Protein AF-A0A8T0EEG8-F1 (afdb_monomer_lite)

Radius of gyration: 21.19 Å; chains: 1; bounding box: 64×38×48 Å

Sequence (132 aa):
MNNLFVINEDYGPTFSGSQDSSYIDITVAGTDVLGDVSYWCLPEYESLSDHNAIEFEVTAIINSSIRLNNFLYFNVKKANWDRFDSFRKQPFVDLSNRIYSSADVDTLISVIENFQDVVLFLLLKPQCLLKR

Structure (mmCIF, N/CA/C/O backbone):
data_AF-A0A8T0EEG8-F1
#
_entry.id   AF-A0A8T0EEG8-F1
#
loop_
_atom_site.group_PDB
_atom_site.id
_atom_site.type_symbol
_atom_site.label_atom_id
_atom_site.label_alt_id
_atom_site.label_comp_id
_atom_site.label_asym_id
_atom_site.label_entity_id
_atom_site.label_seq_id
_atom_site.pdbx_PDB_ins_code
_atom_site.Cartn_x
_atom_site.Cartn_y
_atom_site.Cartn_z
_atom_site.occupancy
_atom_site.B_iso_or_equiv
_atom_site.auth_seq_id
_atom_site.auth_comp_id
_atom_site.auth_asym_id
_atom_site.auth_atom_id
_atom_site.pdbx_PDB_model_num
ATOM 1 N N . MET A 1 1 ? -6.624 -13.107 -18.528 1.00 46.41 1 MET A N 1
ATOM 2 C CA . MET A 1 1 ? -7.209 -13.226 -17.175 1.00 46.41 1 MET A CA 1
ATOM 3 C C . MET A 1 1 ? -6.291 -12.468 -16.242 1.00 46.41 1 MET A C 1
ATOM 5 O O . MET A 1 1 ? -5.090 -12.683 -16.327 1.00 46.41 1 MET A O 1
ATOM 9 N N . ASN A 1 2 ? -6.823 -11.544 -15.446 1.00 59.84 2 ASN A N 1
ATOM 10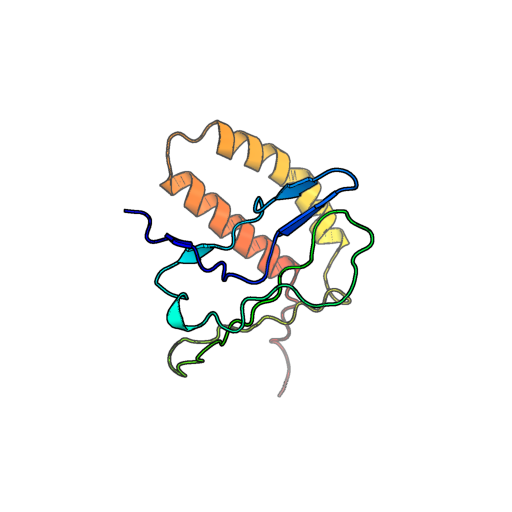 C CA . ASN A 1 2 ? -6.012 -10.796 -14.488 1.00 59.84 2 ASN A CA 1
ATOM 11 C C . ASN A 1 2 ? -5.942 -11.629 -13.207 1.00 59.84 2 ASN A C 1
ATOM 13 O O . ASN A 1 2 ? -6.962 -11.800 -12.543 1.00 59.84 2 ASN A O 1
ATOM 17 N N . ASN A 1 3 ? -4.774 -12.195 -12.899 1.00 87.50 3 ASN A N 1
ATOM 18 C CA . ASN A 1 3 ? -4.601 -13.079 -11.748 1.00 87.50 3 ASN A CA 1
ATOM 19 C C . ASN A 1 3 ? -4.295 -12.268 -10.477 1.00 87.50 3 ASN A C 1
ATOM 21 O O . ASN A 1 3 ? -3.162 -12.270 -9.988 1.00 87.50 3 ASN A O 1
ATOM 25 N N . LEU A 1 4 ? -5.303 -11.545 -9.989 1.00 92.88 4 LEU A N 1
ATOM 26 C CA . LEU A 1 4 ? -5.256 -10.802 -8.729 1.00 92.88 4 LEU A CA 1
ATOM 27 C C . LEU A 1 4 ? -6.036 -11.556 -7.649 1.00 92.88 4 LEU A C 1
ATOM 29 O O . LEU A 1 4 ? -7.142 -12.033 -7.900 1.00 92.88 4 LEU A O 1
ATOM 33 N N . PHE A 1 5 ? -5.468 -11.622 -6.451 1.00 94.12 5 PHE A N 1
ATOM 34 C CA . PHE A 1 5 ? -6.034 -12.284 -5.282 1.00 94.12 5 PHE A CA 1
ATOM 35 C C . PHE A 1 5 ? -6.199 -11.268 -4.157 1.00 94.12 5 PHE A C 1
ATOM 37 O O . PHE A 1 5 ? -5.282 -10.493 -3.895 1.00 94.12 5 PHE A O 1
ATOM 44 N N . VAL A 1 6 ? -7.360 -11.263 -3.504 1.00 95.44 6 VAL A N 1
ATOM 45 C CA . VAL A 1 6 ? -7.586 -10.472 -2.286 1.00 95.44 6 VAL A CA 1
ATOM 46 C C . VAL A 1 6 ? -6.883 -11.173 -1.132 1.00 95.44 6 VAL A C 1
ATOM 48 O O . VAL A 1 6 ? -7.081 -12.372 -0.946 1.00 95.44 6 VAL A O 1
ATOM 51 N N . ILE A 1 7 ? -6.068 -10.427 -0.389 1.00 95.69 7 ILE A N 1
ATOM 52 C CA . ILE A 1 7 ? -5.259 -10.956 0.719 1.00 95.69 7 ILE A CA 1
ATOM 53 C C . ILE A 1 7 ? -5.634 -10.365 2.081 1.00 95.69 7 ILE A C 1
ATOM 55 O O . ILE A 1 7 ? -4.936 -10.608 3.055 1.00 95.69 7 ILE A O 1
ATOM 59 N N . ASN A 1 8 ? -6.710 -9.576 2.155 1.00 95.94 8 ASN A N 1
ATOM 60 C CA . ASN A 1 8 ? -7.248 -9.127 3.434 1.00 95.94 8 ASN A CA 1
ATOM 61 C C . ASN A 1 8 ? -7.554 -10.332 4.335 1.00 95.94 8 ASN A C 1
ATOM 63 O O . ASN A 1 8 ? -8.193 -11.291 3.896 1.00 95.94 8 ASN A O 1
ATOM 67 N N . GLU A 1 9 ? -7.160 -10.235 5.600 1.00 93.25 9 GLU A N 1
ATOM 68 C CA . GLU A 1 9 ? -7.520 -11.188 6.647 1.00 93.25 9 GLU A CA 1
ATOM 69 C C . GLU A 1 9 ? -8.562 -10.572 7.597 1.00 93.25 9 GLU A C 1
ATOM 71 O O . GLU A 1 9 ? -8.857 -9.376 7.555 1.00 93.25 9 GLU A O 1
ATOM 76 N N . ASP A 1 10 ? -9.167 -11.396 8.447 1.00 91.50 10 ASP A N 1
ATOM 77 C CA . ASP A 1 10 ? -10.244 -10.972 9.346 1.00 91.50 10 ASP A CA 1
ATOM 78 C C . ASP A 1 10 ? -9.687 -10.346 10.639 1.00 91.50 10 ASP A C 1
ATOM 80 O O . ASP A 1 10 ? -9.715 -10.953 11.709 1.00 91.50 10 ASP A O 1
ATOM 84 N N . TYR A 1 11 ? -9.133 -9.133 10.523 1.00 92.62 11 TYR A N 1
ATOM 85 C CA . TYR A 1 11 ? -8.606 -8.343 11.653 1.00 92.62 11 TYR A CA 1
ATOM 86 C C . TYR A 1 11 ? -9.521 -7.186 12.083 1.00 92.62 11 TYR A C 1
ATOM 88 O O . TYR A 1 11 ? -9.158 -6.404 12.961 1.00 92.62 11 TYR A O 1
ATOM 96 N N . GLY A 1 12 ? -10.716 -7.079 11.499 1.00 93.31 12 GLY A N 1
ATOM 97 C CA . GLY A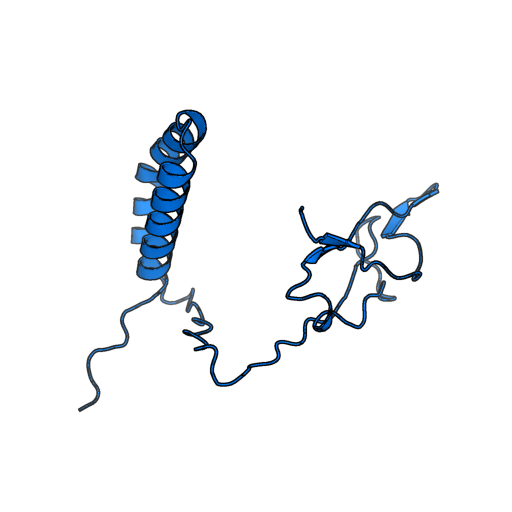 1 12 ? -11.677 -6.014 11.787 1.00 93.31 12 GLY A CA 1
ATOM 98 C C . GLY A 1 12 ? -11.802 -4.963 10.675 1.00 93.31 12 GLY A C 1
ATOM 99 O O . GLY A 1 12 ? -11.223 -5.112 9.596 1.00 93.31 12 GLY A O 1
ATOM 100 N N . PRO A 1 13 ? -12.621 -3.921 10.898 1.00 95.56 13 PRO A N 1
ATOM 101 C CA . PRO A 1 13 ? -12.949 -2.931 9.878 1.00 95.56 13 PRO A CA 1
ATOM 102 C C . PRO A 1 13 ? -11.731 -2.068 9.538 1.00 95.56 13 PRO A C 1
ATOM 104 O O . PRO A 1 13 ? -11.002 -1.643 10.426 1.00 95.56 13 PRO A O 1
ATOM 107 N N . THR A 1 14 ? -11.523 -1.752 8.262 1.00 96.25 14 THR A N 1
ATOM 108 C CA . THR A 1 14 ? -10.424 -0.867 7.825 1.00 96.25 14 THR A CA 1
ATOM 109 C C . THR A 1 14 ? -10.766 0.613 7.995 1.00 96.25 14 THR A C 1
ATOM 111 O O . THR A 1 14 ? -9.891 1.469 7.949 1.00 96.25 14 THR A O 1
ATOM 114 N N . PHE A 1 15 ? -12.039 0.916 8.236 1.00 95.31 15 PHE A N 1
ATOM 115 C CA . PHE A 1 15 ? -12.547 2.244 8.533 1.00 95.31 15 PHE A CA 1
ATOM 116 C C . PHE A 1 15 ? -13.427 2.196 9.782 1.00 95.31 15 PHE A C 1
ATOM 118 O O . PHE A 1 15 ? -14.370 1.403 9.844 1.00 95.31 15 PHE A O 1
ATOM 125 N N . SER A 1 16 ? -13.163 3.081 10.735 1.00 93.31 16 SER A N 1
ATOM 126 C CA . SER A 1 16 ? -13.894 3.244 11.988 1.00 93.31 16 SER A CA 1
ATOM 127 C C . SER A 1 16 ? -14.222 4.721 12.196 1.00 93.31 16 SER A C 1
ATOM 129 O O . SER A 1 16 ? -13.423 5.482 12.734 1.00 93.31 16 SER A O 1
ATOM 131 N N . GLY A 1 17 ? -15.418 5.128 11.775 1.00 90.88 17 GLY A N 1
ATOM 132 C CA . GLY A 1 17 ? -15.930 6.473 12.008 1.00 90.88 17 GLY A CA 1
ATOM 133 C C . GLY A 1 17 ? -16.724 6.582 13.312 1.00 90.88 17 GLY A C 1
ATOM 134 O O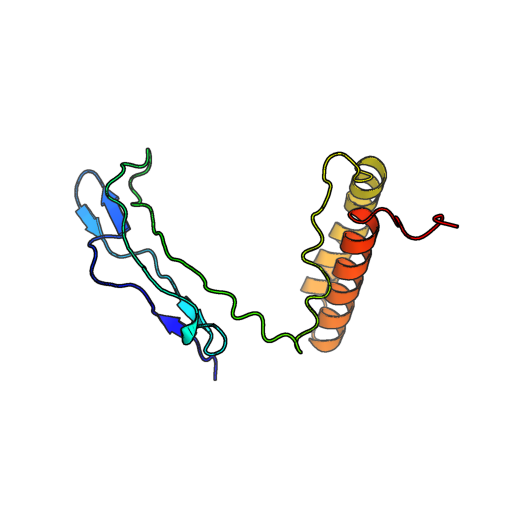 . GLY A 1 17 ? -17.023 5.601 13.988 1.00 90.88 17 GLY A O 1
ATOM 135 N N . SER A 1 18 ? -17.148 7.804 13.637 1.00 90.00 18 SER A N 1
ATOM 136 C CA . SER A 1 18 ? -1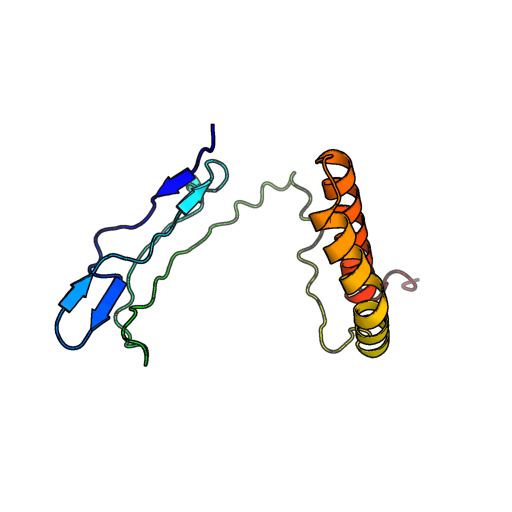7.935 8.092 14.852 1.00 90.00 18 SER A CA 1
ATOM 137 C C . SER A 1 18 ? -19.290 7.369 14.954 1.00 90.00 18 SER A C 1
ATOM 139 O O . SER A 1 18 ? -19.819 7.238 16.056 1.00 90.00 18 SER A O 1
ATOM 141 N N . GLN A 1 19 ? -19.872 6.944 13.829 1.00 91.06 19 GLN A N 1
ATOM 142 C CA . GLN A 1 19 ? -21.197 6.311 13.779 1.00 91.06 19 GLN A CA 1
ATOM 143 C C . GLN A 1 19 ? -21.161 4.854 13.323 1.00 91.06 19 GLN A C 1
ATOM 145 O O . GLN A 1 19 ? -22.019 4.086 13.742 1.00 91.06 19 GLN A O 1
ATOM 150 N N . ASP A 1 20 ? -20.195 4.482 12.483 1.00 94.25 20 ASP A N 1
ATOM 151 C CA . ASP A 1 20 ? -20.157 3.176 11.833 1.00 94.25 20 ASP A CA 1
ATOM 152 C C . ASP A 1 20 ? -18.727 2.743 11.520 1.00 94.25 20 ASP A C 1
ATOM 154 O O . ASP A 1 20 ? -17.806 3.559 11.421 1.00 94.25 20 ASP A O 1
ATOM 158 N N . SER A 1 21 ? -18.572 1.436 11.316 1.00 95.81 21 SER A N 1
ATOM 159 C CA . SER A 1 21 ? -17.322 0.815 10.887 1.00 95.81 21 SER A CA 1
ATOM 160 C C . SER A 1 21 ? -17.537 -0.020 9.624 1.00 95.81 21 SER A C 1
ATOM 162 O O . SER A 1 21 ? -18.615 -0.578 9.415 1.00 95.81 21 SER A O 1
ATOM 164 N N . SER A 1 22 ? -16.539 -0.067 8.740 1.00 96.50 22 SER A N 1
ATOM 165 C CA . SER A 1 22 ? -16.663 -0.734 7.440 1.00 96.50 22 SER A CA 1
ATOM 166 C C . SER A 1 22 ? -15.337 -1.294 6.914 1.00 96.50 22 SER A C 1
ATOM 168 O O . SER A 1 22 ? -14.257 -0.883 7.332 1.00 96.50 22 SER A O 1
ATOM 170 N N . TYR A 1 23 ? -15.438 -2.254 5.993 1.00 96.94 23 TYR A N 1
ATOM 171 C CA . TYR A 1 23 ? -14.319 -2.947 5.345 1.00 96.94 23 TYR A CA 1
ATOM 172 C C . TYR A 1 23 ? -14.207 -2.448 3.903 1.00 96.94 23 TYR A C 1
ATOM 174 O O . TYR A 1 23 ? -14.749 -3.063 2.982 1.00 96.94 23 TYR A O 1
ATOM 182 N N . ILE A 1 24 ? -13.599 -1.279 3.717 1.00 95.81 24 ILE A N 1
ATOM 183 C CA . ILE A 1 24 ? -13.588 -0.579 2.420 1.00 95.81 24 ILE A CA 1
ATOM 184 C C . ILE A 1 24 ? -12.211 -0.548 1.759 1.00 95.81 24 ILE A C 1
ATOM 186 O O . ILE A 1 24 ? -12.123 -0.303 0.556 1.00 95.81 24 ILE A O 1
ATOM 190 N N . ASP A 1 25 ? -11.154 -0.855 2.508 1.00 96.62 25 ASP A N 1
ATOM 191 C CA . ASP A 1 25 ? -9.789 -0.896 2.000 1.00 96.62 25 ASP A CA 1
ATOM 192 C C . ASP A 1 25 ? -9.403 -2.337 1.650 1.00 96.62 25 ASP A C 1
ATOM 194 O O . ASP A 1 25 ? -9.491 -3.257 2.466 1.00 96.62 25 ASP A O 1
ATOM 198 N N . ILE A 1 26 ? -8.980 -2.547 0.404 1.00 96.31 26 ILE A N 1
ATOM 199 C CA . ILE A 1 26 ? -8.675 -3.874 -0.139 1.00 96.31 26 ILE A CA 1
ATOM 200 C C . ILE A 1 26 ? -7.192 -3.942 -0.474 1.00 96.31 26 ILE A C 1
ATOM 202 O O . ILE A 1 26 ? -6.658 -3.083 -1.175 1.00 96.31 26 ILE A O 1
ATOM 206 N N . THR A 1 27 ? -6.539 -5.008 -0.026 1.00 95.81 27 THR A N 1
ATOM 207 C CA . THR A 1 27 ? -5.187 -5.367 -0.446 1.00 95.81 27 THR A CA 1
ATOM 208 C C . THR A 1 27 ? -5.266 -6.521 -1.438 1.00 95.81 27 THR A C 1
ATOM 210 O O . THR A 1 27 ? -5.861 -7.564 -1.159 1.00 95.81 27 THR A O 1
ATOM 213 N N . VAL A 1 28 ? -4.676 -6.327 -2.620 1.00 95.12 28 VAL A N 1
ATOM 214 C CA . VAL A 1 28 ? -4.637 -7.333 -3.688 1.00 95.12 28 VAL A CA 1
ATOM 215 C C . VAL A 1 28 ? -3.204 -7.661 -4.083 1.00 95.12 28 VAL A C 1
ATOM 217 O O . VAL A 1 28 ? -2.363 -6.771 -4.191 1.00 95.12 28 VAL A O 1
ATOM 220 N N . ALA A 1 29 ? -2.944 -8.937 -4.349 1.00 92.25 29 ALA A N 1
ATOM 221 C CA . ALA A 1 29 ? -1.652 -9.444 -4.786 1.00 92.25 29 ALA A CA 1
ATOM 222 C C . ALA A 1 29 ? -1.774 -10.175 -6.128 1.00 92.25 29 ALA A C 1
ATOM 224 O O . ALA A 1 29 ? -2.741 -10.895 -6.384 1.00 92.25 29 ALA A O 1
ATOM 225 N N . GLY A 1 30 ? -0.779 -9.991 -6.996 1.00 90.69 30 GLY A N 1
ATOM 226 C CA . GLY A 1 30 ? -0.627 -10.806 -8.199 1.00 90.69 30 GLY A CA 1
ATOM 227 C C . GLY A 1 30 ? -0.125 -12.209 -7.859 1.00 90.69 30 GLY A C 1
ATOM 228 O O . GLY A 1 30 ? 0.498 -12.410 -6.820 1.00 90.69 30 GLY A O 1
ATOM 229 N N . THR A 1 31 ? -0.345 -13.178 -8.752 1.00 89.38 31 THR A N 1
ATOM 230 C CA . THR A 1 31 ? 0.127 -14.571 -8.553 1.00 89.38 31 THR A CA 1
ATOM 231 C C . THR A 1 31 ? 1.618 -14.653 -8.245 1.00 89.38 31 THR A C 1
ATOM 233 O O . THR A 1 31 ? 2.017 -15.463 -7.416 1.00 89.38 31 THR A O 1
ATOM 236 N N . ASP A 1 32 ? 2.418 -13.794 -8.880 1.00 85.44 32 ASP A N 1
ATOM 237 C CA . ASP A 1 32 ? 3.879 -13.818 -8.783 1.00 85.44 32 ASP A CA 1
ATOM 238 C C . ASP A 1 32 ? 4.403 -13.458 -7.389 1.00 85.44 32 ASP A C 1
ATOM 240 O O . ASP A 1 32 ? 5.515 -13.840 -7.052 1.00 85.44 32 ASP A O 1
ATOM 244 N N . VAL A 1 33 ? 3.609 -12.738 -6.591 1.00 85.69 33 VAL A N 1
ATOM 245 C CA . VAL A 1 33 ? 3.988 -12.275 -5.244 1.00 85.69 33 VAL A CA 1
ATOM 246 C C . VAL A 1 33 ? 3.073 -12.829 -4.155 1.00 85.69 33 VAL A C 1
ATOM 248 O O . VAL A 1 33 ? 3.300 -12.577 -2.979 1.00 85.69 33 VAL A O 1
ATOM 251 N N . LEU A 1 34 ? 2.037 -13.595 -4.511 1.00 87.88 34 LEU A N 1
ATOM 252 C CA . LEU A 1 34 ? 1.042 -14.096 -3.558 1.00 87.88 34 LEU A CA 1
ATOM 253 C C . LEU A 1 34 ? 1.669 -14.957 -2.452 1.00 87.88 34 LEU A C 1
ATOM 255 O O . LEU A 1 34 ? 1.221 -14.905 -1.315 1.00 87.88 34 LEU A O 1
ATOM 259 N N . GLY A 1 35 ? 2.701 -15.737 -2.787 1.00 87.56 35 GLY A N 1
ATOM 260 C CA . GLY A 1 35 ? 3.438 -16.553 -1.817 1.00 87.56 35 GLY A CA 1
ATOM 261 C C . GLY A 1 35 ? 4.453 -15.775 -0.975 1.00 87.56 35 GLY A C 1
ATOM 262 O O . GLY A 1 35 ? 4.967 -16.324 -0.005 1.00 87.56 35 GLY A O 1
ATOM 263 N N . ASP A 1 36 ? 4.731 -14.525 -1.342 1.00 89.62 36 ASP A N 1
ATOM 264 C CA . ASP A 1 36 ? 5.725 -13.670 -0.694 1.00 89.62 36 ASP A CA 1
ATOM 265 C C . ASP A 1 36 ? 5.085 -12.662 0.270 1.00 89.62 36 ASP A C 1
ATOM 267 O O . ASP A 1 36 ? 5.797 -12.053 1.068 1.00 89.62 36 ASP A O 1
ATOM 271 N N . VAL A 1 37 ? 3.762 -12.464 0.203 1.00 91.69 37 VAL A N 1
ATOM 272 C CA . VAL A 1 37 ? 3.040 -11.583 1.126 1.00 91.69 37 VAL A CA 1
ATOM 273 C C . VAL A 1 37 ? 2.571 -12.364 2.349 1.00 91.69 37 VAL A C 1
ATOM 275 O O . VAL A 1 37 ? 1.935 -13.409 2.227 1.00 91.69 37 VAL A O 1
ATOM 278 N N . SER A 1 38 ? 2.864 -11.842 3.535 1.00 91.88 38 SER A N 1
ATOM 279 C CA . SER A 1 38 ? 2.521 -12.463 4.816 1.00 91.88 38 SER A CA 1
ATOM 280 C C . SER A 1 38 ? 2.186 -11.420 5.876 1.00 91.88 38 SER A C 1
ATOM 282 O O . SER A 1 38 ? 2.463 -10.237 5.695 1.00 91.88 38 SER A O 1
ATOM 284 N N . TYR A 1 39 ? 1.640 -11.871 7.008 1.00 94.00 39 TYR A N 1
ATOM 285 C CA . TYR A 1 39 ? 1.368 -11.031 8.179 1.00 94.00 39 TYR A CA 1
ATOM 286 C C . TYR A 1 39 ? 0.462 -9.833 7.874 1.00 94.00 39 TYR A C 1
ATOM 288 O O . TYR A 1 39 ? 0.713 -8.734 8.362 1.00 94.00 39 TYR A O 1
ATOM 296 N N . TRP A 1 40 ? -0.576 -10.034 7.054 1.00 96.50 40 TRP A N 1
ATOM 297 C CA . TRP A 1 40 ? -1.575 -8.993 6.842 1.00 96.50 40 TRP A CA 1
ATOM 298 C C . TRP A 1 40 ? -2.349 -8.767 8.143 1.00 96.50 40 TRP A C 1
ATOM 300 O O . TRP A 1 40 ? -2.905 -9.713 8.696 1.00 96.50 40 TRP A O 1
ATOM 310 N N . CYS A 1 41 ? -2.392 -7.536 8.646 1.00 96.38 41 CYS A N 1
ATOM 311 C CA . CYS A 1 41 ? -3.127 -7.206 9.862 1.00 96.38 41 CYS A CA 1
ATOM 312 C C . CYS A 1 41 ? -3.538 -5.730 9.929 1.00 96.38 41 CYS A C 1
ATOM 314 O O . CYS A 1 41 ? -3.067 -4.881 9.166 1.00 96.38 41 CYS A O 1
ATOM 316 N N . LEU A 1 42 ? -4.412 -5.435 10.895 1.00 95.31 42 LEU A N 1
ATOM 317 C CA . LEU A 1 42 ? -4.654 -4.081 11.383 1.00 95.31 42 LEU A CA 1
ATOM 318 C C . LEU A 1 42 ? -3.896 -3.922 12.709 1.00 95.31 42 LEU A C 1
ATOM 320 O O . LEU A 1 42 ? -4.237 -4.608 13.678 1.00 95.31 42 LEU A O 1
ATOM 324 N N . PRO A 1 43 ? -2.848 -3.088 12.775 1.00 92.56 43 PRO A N 1
ATOM 325 C CA . PRO A 1 43 ? -2.086 -2.906 13.997 1.00 92.56 43 PRO A CA 1
ATOM 326 C C . PRO A 1 43 ? -2.905 -2.128 15.038 1.00 92.56 43 PRO A C 1
ATOM 328 O O . PRO A 1 43 ? -3.763 -1.316 14.705 1.00 92.56 43 PRO A O 1
ATOM 331 N N . GLU A 1 44 ? -2.609 -2.346 16.321 1.00 88.19 44 GLU A N 1
ATOM 332 C CA . GLU A 1 44 ? -3.375 -1.767 17.440 1.00 88.19 44 GLU A CA 1
ATOM 333 C C . GLU A 1 44 ? -3.118 -0.268 17.678 1.00 88.19 44 GLU A C 1
ATOM 335 O O . GLU A 1 44 ? -3.732 0.330 18.562 1.00 88.19 44 GLU A O 1
ATOM 340 N N . TYR A 1 45 ? -2.193 0.357 16.943 1.00 88.50 45 TYR A N 1
ATOM 341 C CA . TYR A 1 45 ? -1.942 1.784 17.114 1.00 88.50 45 TYR A CA 1
ATOM 342 C C . TYR A 1 45 ? -2.998 2.620 16.396 1.00 88.50 45 TYR A C 1
ATOM 344 O O . TYR A 1 45 ? -3.412 2.334 15.274 1.00 88.50 45 TYR A O 1
ATOM 352 N N . GLU A 1 46 ? -3.386 3.717 17.034 1.00 81.62 46 GLU A N 1
ATOM 353 C CA . GLU A 1 46 ? -4.326 4.657 16.442 1.00 81.62 46 GLU A CA 1
ATOM 354 C C . GLU A 1 46 ? -3.630 5.537 15.402 1.00 81.62 46 GLU A C 1
ATOM 356 O O . GLU A 1 46 ? -2.546 6.090 15.624 1.00 81.62 46 GLU A O 1
ATOM 361 N N . SER A 1 47 ? -4.289 5.697 14.258 1.00 83.81 47 SER A N 1
ATOM 362 C CA . SER A 1 47 ? -3.977 6.755 13.308 1.00 83.81 47 SER A CA 1
ATOM 363 C C . SER A 1 47 ? -4.817 7.997 13.650 1.00 83.81 47 SER A C 1
ATOM 365 O O . SER A 1 47 ? -5.863 7.901 14.283 1.00 83.81 47 SER A O 1
ATOM 367 N N . LEU A 1 48 ? -4.389 9.192 13.228 1.00 88.56 48 LEU A N 1
ATOM 368 C CA . LEU A 1 48 ? -5.218 10.409 13.342 1.00 88.56 48 LEU A CA 1
ATOM 369 C C . LEU A 1 48 ? -6.331 10.471 12.270 1.00 88.56 48 LEU A C 1
ATOM 371 O O . LEU A 1 48 ? -6.925 11.529 12.059 1.00 88.56 48 LEU A O 1
ATOM 375 N N . SER A 1 49 ? -6.562 9.373 11.548 1.00 90.31 49 SER A N 1
ATOM 376 C CA . SER A 1 49 ? -7.582 9.207 10.517 1.00 90.31 49 SER A CA 1
ATOM 377 C C . SER A 1 49 ? -8.643 8.215 10.989 1.00 90.31 49 SER A C 1
ATOM 379 O O . SER A 1 49 ? -8.345 7.303 11.751 1.00 90.31 49 SER A O 1
ATOM 381 N N . ASP A 1 50 ? -9.858 8.341 10.457 1.00 94.00 50 ASP A N 1
ATOM 382 C CA . ASP A 1 50 ? -10.915 7.337 10.630 1.00 94.00 50 ASP A CA 1
ATOM 383 C C . ASP A 1 50 ? -10.574 6.001 9.929 1.00 94.00 50 ASP A C 1
ATOM 385 O O . ASP A 1 50 ? -11.257 5.002 10.133 1.00 94.00 50 ASP A O 1
ATOM 389 N N . HIS A 1 51 ? -9.529 5.956 9.091 1.00 94.81 51 HIS A N 1
ATOM 390 C CA . HIS A 1 51 ? -9.005 4.705 8.541 1.00 94.81 51 HIS A CA 1
ATOM 391 C C . HIS A 1 51 ? -7.982 4.066 9.487 1.00 94.81 51 HIS A C 1
ATOM 393 O O . HIS A 1 51 ? -7.022 4.708 9.932 1.00 94.81 51 HIS A O 1
ATOM 399 N N . ASN A 1 52 ? -8.162 2.769 9.730 1.00 94.12 52 ASN A N 1
ATOM 400 C CA . ASN A 1 52 ? -7.190 1.934 10.419 1.00 94.12 52 ASN A CA 1
ATOM 401 C C . ASN A 1 52 ? -6.027 1.631 9.471 1.00 94.12 52 ASN A C 1
ATOM 403 O O . ASN A 1 52 ? -6.215 1.420 8.270 1.00 94.12 52 ASN A O 1
ATOM 407 N N . ALA A 1 53 ? -4.809 1.630 10.009 1.00 95.12 53 ALA A N 1
ATOM 408 C CA . ALA A 1 53 ? -3.638 1.255 9.232 1.00 95.12 53 ALA A CA 1
ATOM 409 C C . ALA A 1 53 ? -3.742 -0.214 8.794 1.00 95.12 53 ALA A C 1
ATOM 411 O O . ALA A 1 53 ? -4.330 -1.035 9.489 1.00 95.12 53 ALA A O 1
ATOM 412 N N . ILE A 1 54 ? -3.158 -0.540 7.645 1.00 96.06 54 ILE A N 1
ATOM 413 C CA . ILE A 1 54 ? -2.987 -1.918 7.183 1.00 96.06 54 ILE A CA 1
ATOM 414 C C . ILE A 1 54 ? -1.490 -2.174 7.117 1.00 96.06 54 ILE A C 1
ATOM 416 O O . ILE A 1 54 ? -0.761 -1.416 6.471 1.00 96.06 54 ILE A O 1
ATOM 420 N N . GLU A 1 55 ? -1.045 -3.248 7.754 1.00 95.75 55 GLU A N 1
ATOM 421 C CA . GLU A 1 55 ? 0.338 -3.706 7.700 1.00 95.75 55 GLU A CA 1
ATOM 422 C C . GLU A 1 55 ? 0.404 -5.095 7.077 1.00 95.75 55 GLU A C 1
ATOM 424 O O . GLU A 1 55 ? -0.494 -5.913 7.246 1.00 95.75 55 GLU A O 1
ATOM 429 N N . PHE A 1 56 ? 1.454 -5.333 6.298 1.00 95.56 56 PHE A N 1
ATOM 430 C CA . PHE A 1 56 ? 1.806 -6.635 5.748 1.00 95.56 56 PHE A CA 1
ATOM 431 C C . PHE A 1 56 ? 3.298 -6.643 5.424 1.00 95.56 56 PHE A C 1
ATOM 433 O O . PHE A 1 56 ? 3.914 -5.600 5.181 1.00 95.56 56 PHE A O 1
ATOM 440 N N . GLU A 1 57 ? 3.880 -7.831 5.386 1.00 93.25 57 GLU A N 1
ATOM 441 C CA . GLU A 1 57 ? 5.270 -8.044 5.009 1.00 93.25 57 GLU A CA 1
ATOM 442 C C . GLU A 1 57 ? 5.357 -8.628 3.602 1.00 93.25 57 GLU A C 1
ATOM 444 O O . GLU A 1 57 ? 4.533 -9.448 3.202 1.00 93.25 57 GLU A O 1
ATOM 449 N N . VAL A 1 58 ? 6.383 -8.220 2.854 1.00 90.69 58 VAL A N 1
ATOM 450 C CA . VAL A 1 58 ? 6.708 -8.791 1.543 1.00 90.69 58 VAL A CA 1
ATOM 451 C C . VAL A 1 58 ? 8.108 -9.385 1.610 1.00 90.69 58 VAL A C 1
ATOM 453 O O . VAL A 1 58 ? 9.106 -8.662 1.685 1.00 90.69 58 VAL A O 1
ATOM 456 N N . THR A 1 59 ? 8.190 -10.710 1.576 1.00 85.50 59 THR A N 1
ATOM 457 C CA . THR A 1 59 ? 9.452 -11.447 1.606 1.00 85.50 59 THR A CA 1
ATOM 458 C C . THR A 1 59 ? 10.007 -11.578 0.195 1.00 85.50 59 THR A C 1
ATOM 460 O O . THR A 1 59 ? 9.563 -12.403 -0.590 1.00 85.50 59 THR A O 1
ATOM 463 N N . ALA A 1 60 ? 11.034 -10.802 -0.146 1.00 69.69 60 ALA A N 1
ATOM 464 C CA . ALA A 1 60 ? 11.733 -11.004 -1.410 1.00 69.69 60 ALA A CA 1
ATOM 465 C C . ALA A 1 60 ? 12.648 -12.239 -1.318 1.00 69.69 60 ALA A C 1
ATOM 467 O O . ALA A 1 60 ? 13.763 -12.153 -0.789 1.00 69.69 60 ALA A O 1
ATOM 468 N N . ILE A 1 61 ? 12.223 -13.385 -1.865 1.00 61.44 61 ILE A N 1
ATOM 469 C CA . ILE A 1 61 ? 13.144 -14.499 -2.123 1.00 61.44 61 ILE A CA 1
ATOM 470 C C . ILE A 1 61 ? 14.079 -14.063 -3.252 1.00 61.44 61 ILE A C 1
ATOM 472 O O . ILE A 1 61 ? 13.760 -14.140 -4.440 1.00 61.44 61 ILE A O 1
ATOM 476 N N . ILE A 1 62 ? 15.267 -13.589 -2.880 1.00 55.50 62 ILE A N 1
ATOM 477 C CA . ILE A 1 62 ? 16.341 -13.309 -3.831 1.00 55.50 62 ILE A CA 1
ATOM 478 C C . ILE A 1 62 ? 16.856 -14.659 -4.341 1.00 55.50 62 ILE A C 1
ATOM 480 O O . ILE A 1 62 ? 17.840 -15.206 -3.842 1.00 55.50 62 ILE A O 1
ATOM 484 N N . ASN A 1 63 ? 16.197 -15.212 -5.359 1.00 49.44 63 ASN A N 1
ATOM 485 C CA . ASN A 1 63 ? 16.815 -16.226 -6.197 1.00 49.44 63 ASN A CA 1
ATOM 486 C C . ASN A 1 63 ? 18.031 -15.564 -6.843 1.00 49.44 63 ASN A C 1
ATOM 488 O O . ASN A 1 63 ? 17.892 -14.660 -7.664 1.00 49.44 63 ASN A O 1
ATOM 492 N N . SER A 1 64 ? 19.228 -16.002 -6.458 1.00 48.09 64 SER A N 1
ATOM 493 C CA . SER A 1 64 ? 20.535 -15.459 -6.859 1.00 48.09 64 SER A CA 1
ATOM 494 C C . SER A 1 64 ? 20.809 -15.463 -8.376 1.00 48.09 64 SER A C 1
ATOM 496 O O . SER A 1 64 ? 21.876 -15.035 -8.813 1.00 48.09 64 SER A O 1
ATOM 498 N N . SER A 1 65 ? 19.849 -15.911 -9.190 1.00 44.28 65 SER A N 1
ATOM 499 C CA . SER A 1 65 ? 19.848 -15.870 -10.653 1.00 44.28 65 SER A CA 1
ATOM 500 C C . SER A 1 65 ? 18.964 -14.774 -11.260 1.00 44.28 65 SER A C 1
ATOM 502 O O . SER A 1 65 ? 19.170 -14.426 -12.424 1.00 44.28 65 SER A O 1
ATOM 504 N N . ILE A 1 66 ? 18.020 -14.189 -10.511 1.00 44.31 66 ILE A N 1
ATOM 505 C CA . ILE A 1 66 ? 17.473 -12.884 -10.887 1.00 44.31 66 ILE A CA 1
ATOM 506 C C . ILE A 1 66 ? 18.603 -11.926 -10.567 1.00 44.31 66 ILE A C 1
ATOM 508 O O . ILE A 1 66 ? 18.950 -11.724 -9.404 1.00 44.31 66 ILE A O 1
ATOM 512 N N . ARG A 1 67 ? 19.233 -11.367 -11.602 1.00 39.81 67 ARG A N 1
ATOM 513 C CA . ARG A 1 67 ? 20.062 -10.187 -11.405 1.00 39.81 67 ARG A CA 1
ATOM 514 C C . ARG A 1 67 ? 19.169 -9.188 -10.682 1.00 39.81 67 ARG A C 1
ATOM 516 O O . ARG A 1 67 ? 18.312 -8.571 -11.307 1.00 39.81 67 ARG A O 1
ATOM 523 N N . LEU A 1 68 ? 19.378 -9.035 -9.376 1.00 41.50 68 LEU A N 1
ATOM 524 C CA . LEU A 1 68 ? 19.161 -7.781 -8.687 1.00 41.50 68 LEU A CA 1
ATOM 525 C C . LEU A 1 68 ? 20.030 -6.791 -9.455 1.00 41.50 68 LEU A C 1
ATOM 527 O O . LEU A 1 68 ? 21.178 -6.538 -9.095 1.00 41.50 68 LEU A O 1
ATOM 531 N N . ASN A 1 69 ? 19.526 -6.293 -10.582 1.00 41.91 69 ASN A N 1
ATOM 532 C CA . ASN A 1 69 ? 20.027 -5.084 -11.187 1.00 41.91 69 ASN A CA 1
ATOM 533 C C . ASN A 1 69 ? 19.637 -4.013 -10.191 1.00 41.91 69 ASN A C 1
ATOM 535 O O . ASN A 1 69 ? 18.597 -3.394 -10.331 1.00 41.91 69 ASN A O 1
ATOM 539 N N . ASN A 1 70 ? 20.469 -3.912 -9.157 1.00 43.12 70 ASN A N 1
ATOM 540 C CA . ASN A 1 70 ? 20.573 -2.852 -8.196 1.00 43.12 70 ASN A CA 1
ATOM 541 C C . ASN A 1 70 ? 19.203 -2.383 -7.688 1.00 43.12 70 ASN A C 1
ATOM 543 O O . ASN A 1 70 ? 18.513 -1.617 -8.354 1.00 43.12 70 ASN A O 1
ATOM 547 N N . PHE A 1 71 ? 18.881 -2.677 -6.425 1.00 45.47 71 PHE A N 1
ATOM 548 C CA . PHE A 1 71 ? 18.221 -1.630 -5.647 1.00 45.47 71 PHE A CA 1
ATOM 549 C C . PHE A 1 71 ? 19.164 -0.431 -5.711 1.00 45.47 71 PHE A C 1
ATOM 551 O O . PHE A 1 71 ? 20.152 -0.335 -4.982 1.00 45.47 71 PHE A O 1
ATOM 558 N N . LEU A 1 72 ? 18.946 0.411 -6.715 1.00 51.00 72 LEU A N 1
ATOM 559 C CA . LEU A 1 72 ? 19.663 1.639 -6.903 1.00 51.00 72 LEU A CA 1
ATOM 560 C C . LEU A 1 72 ? 19.219 2.467 -5.720 1.00 51.00 72 LEU A C 1
ATOM 562 O O . LEU A 1 72 ? 18.137 3.043 -5.719 1.00 51.00 72 LEU A O 1
ATOM 566 N N . TYR A 1 73 ? 20.026 2.456 -4.666 1.00 47.94 73 TYR A N 1
ATOM 567 C CA . TYR A 1 73 ? 19.871 3.404 -3.588 1.00 47.94 73 TYR A CA 1
ATOM 568 C C . TYR A 1 73 ? 20.043 4.783 -4.215 1.00 47.94 73 TYR A C 1
ATOM 570 O O . TYR A 1 73 ? 21.159 5.256 -4.452 1.00 47.94 73 TYR A O 1
ATOM 578 N N . PHE A 1 74 ? 18.914 5.398 -4.558 1.00 56.59 74 PHE A N 1
ATOM 579 C CA . PHE A 1 74 ? 18.875 6.718 -5.144 1.00 56.59 74 PHE A CA 1
ATOM 580 C C . PHE A 1 74 ? 19.406 7.683 -4.098 1.00 56.59 74 PHE A C 1
ATOM 582 O O . PHE A 1 74 ? 18.786 7.942 -3.065 1.00 56.59 74 PHE A O 1
ATOM 589 N N . ASN A 1 75 ? 20.600 8.212 -4.344 1.00 65.38 75 ASN A N 1
ATOM 590 C CA . ASN A 1 75 ? 21.152 9.234 -3.482 1.00 65.38 75 ASN A CA 1
ATOM 591 C C . ASN A 1 75 ? 20.493 10.568 -3.835 1.00 65.38 75 ASN A C 1
ATOM 593 O O . ASN A 1 75 ? 21.056 11.380 -4.568 1.00 65.38 75 ASN A O 1
ATOM 597 N N . VAL A 1 76 ? 19.301 10.791 -3.284 1.00 65.44 76 VAL A N 1
ATOM 598 C CA . VAL A 1 76 ? 18.504 12.016 -3.457 1.00 65.44 76 VAL A CA 1
ATOM 599 C C . VAL A 1 76 ? 19.285 13.286 -3.098 1.00 65.44 76 VAL A C 1
ATOM 601 O O . VAL A 1 76 ? 19.063 14.338 -3.687 1.00 65.44 76 VAL A O 1
ATOM 604 N N . LYS A 1 77 ? 20.279 13.194 -2.202 1.00 68.81 77 LYS A N 1
ATOM 605 C CA . LYS A 1 77 ? 21.162 14.321 -1.853 1.00 68.81 77 LYS A CA 1
ATOM 606 C C . LYS A 1 77 ? 22.174 14.657 -2.956 1.00 68.81 77 LYS A C 1
ATOM 608 O O . LYS A 1 77 ? 22.714 15.757 -2.968 1.00 68.81 77 LYS A O 1
ATOM 613 N N . LYS A 1 78 ? 22.469 13.714 -3.856 1.00 71.25 78 LYS A N 1
ATOM 614 C CA . LYS A 1 78 ? 23.405 13.873 -4.985 1.00 71.25 78 LYS A CA 1
ATOM 615 C C . LYS A 1 78 ? 22.710 13.963 -6.346 1.00 71.25 78 LYS A C 1
ATOM 617 O O . LYS A 1 78 ? 23.417 14.090 -7.349 1.00 71.25 78 LYS A O 1
ATOM 622 N N . ALA A 1 79 ? 21.383 13.866 -6.383 1.00 74.25 79 ALA A N 1
ATOM 623 C CA . ALA A 1 79 ? 20.602 13.997 -7.603 1.00 74.25 79 ALA A CA 1
ATOM 624 C C . ALA A 1 79 ? 20.776 15.397 -8.212 1.00 74.25 79 ALA A C 1
ATOM 626 O O . ALA A 1 79 ? 20.955 16.389 -7.501 1.00 74.25 79 ALA A O 1
ATOM 627 N N . ASN A 1 80 ? 20.758 15.476 -9.544 1.00 79.75 80 ASN A N 1
ATOM 628 C CA . ASN A 1 80 ? 20.832 16.749 -10.256 1.00 79.75 80 ASN A CA 1
ATOM 629 C C . ASN A 1 80 ? 19.420 17.327 -10.414 1.00 79.75 80 ASN A C 1
ATOM 631 O O . ASN A 1 80 ? 18.777 17.161 -11.453 1.00 79.75 80 ASN A O 1
ATOM 635 N N . TRP A 1 81 ? 18.941 17.973 -9.352 1.00 77.62 81 TRP A N 1
ATOM 636 C CA . TRP A 1 81 ? 17.585 18.515 -9.281 1.00 77.62 81 TRP A CA 1
ATOM 637 C C . TRP A 1 81 ? 17.316 19.613 -10.311 1.00 77.62 81 TRP A C 1
ATOM 639 O O . TRP A 1 81 ? 16.214 19.662 -10.847 1.00 77.62 81 TRP A O 1
ATOM 649 N N . ASP A 1 82 ? 18.316 20.420 -10.669 1.00 80.00 82 ASP A N 1
ATOM 650 C CA . ASP A 1 82 ? 18.167 21.471 -11.686 1.00 80.00 82 ASP A CA 1
ATOM 651 C C . ASP A 1 82 ? 17.912 20.878 -13.077 1.00 80.00 82 ASP A C 1
ATOM 653 O O . ASP A 1 82 ? 17.059 21.346 -13.841 1.00 80.00 82 ASP A O 1
ATOM 657 N N . ARG A 1 83 ? 18.622 19.792 -13.408 1.00 73.00 83 ARG A N 1
ATOM 658 C CA . ARG A 1 83 ? 18.412 19.060 -14.661 1.00 73.00 83 ARG A CA 1
ATOM 659 C C . ARG A 1 83 ? 17.082 18.315 -14.656 1.00 73.00 83 ARG A C 1
ATOM 661 O O . ARG A 1 83 ? 16.414 18.293 -15.686 1.00 73.00 83 ARG A O 1
ATOM 668 N N . PHE A 1 84 ? 16.687 17.745 -13.519 1.00 73.69 84 PHE A N 1
ATOM 669 C CA . PHE A 1 84 ? 15.366 17.143 -13.355 1.00 73.69 84 PHE A CA 1
ATOM 670 C C . PHE A 1 84 ? 14.246 18.175 -13.526 1.00 73.69 84 PHE A C 1
ATOM 672 O O . PHE A 1 84 ? 13.304 17.923 -14.267 1.00 73.69 84 PHE A O 1
ATOM 679 N N . ASP A 1 85 ? 14.359 19.362 -12.929 1.00 75.12 85 ASP A N 1
ATOM 680 C CA . ASP A 1 85 ? 13.345 20.414 -13.057 1.00 75.12 85 ASP A CA 1
ATOM 681 C C . ASP A 1 85 ? 13.268 20.969 -14.488 1.00 75.12 85 ASP A C 1
ATOM 683 O O . ASP A 1 85 ? 12.180 21.226 -15.005 1.00 75.12 85 ASP A O 1
ATOM 687 N N . SER A 1 86 ? 14.407 21.066 -15.175 1.00 72.06 86 SER A N 1
ATOM 688 C CA . SER A 1 86 ? 14.457 21.406 -16.604 1.00 72.06 86 SER A CA 1
ATOM 689 C C . SER A 1 86 ? 13.810 20.318 -17.470 1.00 72.06 86 SER A C 1
ATOM 691 O O . SER A 1 86 ? 13.034 20.627 -18.375 1.00 72.06 86 SER A O 1
ATOM 693 N N . PHE A 1 87 ? 14.062 19.042 -17.151 1.00 67.94 87 PHE A N 1
ATOM 694 C CA . PHE A 1 87 ? 13.409 17.897 -17.786 1.00 67.94 87 PHE A CA 1
ATOM 695 C C . PHE A 1 87 ? 11.936 17.769 -17.400 1.00 67.94 87 PHE A C 1
ATOM 697 O O . PHE A 1 87 ? 11.187 17.170 -18.139 1.00 67.94 87 PHE A O 1
ATOM 704 N N . ARG A 1 88 ? 11.457 18.327 -16.289 1.00 67.94 88 ARG A N 1
ATOM 705 C CA . ARG A 1 88 ? 10.026 18.294 -15.951 1.00 67.94 88 ARG A CA 1
ATOM 706 C C . ARG A 1 88 ? 9.213 19.252 -16.825 1.00 67.94 88 ARG A C 1
ATOM 708 O O . ARG A 1 88 ? 8.052 18.986 -17.116 1.00 67.94 88 ARG A O 1
ATOM 715 N N . LYS A 1 89 ? 9.817 20.367 -17.245 1.00 67.56 89 LYS A N 1
ATOM 716 C CA . LYS A 1 89 ? 9.116 21.485 -17.899 1.00 67.56 89 LYS A CA 1
ATOM 717 C C . LYS A 1 89 ? 8.821 21.287 -19.388 1.00 67.56 89 LYS A C 1
ATOM 719 O O . LYS A 1 89 ? 7.924 21.951 -19.889 1.00 67.56 89 LYS A O 1
ATOM 724 N N . GLN A 1 90 ? 9.542 20.414 -20.092 1.00 60.28 90 GLN A N 1
ATOM 725 C CA . GLN A 1 90 ? 9.357 20.205 -21.541 1.00 60.28 90 GLN A CA 1
ATOM 726 C C . GLN A 1 90 ? 8.580 18.930 -21.942 1.00 60.28 90 GLN A C 1
ATOM 728 O O . GLN A 1 90 ? 7.663 19.040 -22.744 1.00 60.28 90 GLN A O 1
ATOM 733 N N . PRO A 1 91 ? 8.854 17.735 -21.395 1.00 60.19 91 PRO A N 1
ATOM 734 C CA . PRO A 1 91 ? 8.303 16.464 -21.864 1.00 60.19 91 PRO A CA 1
ATOM 735 C C . PRO A 1 91 ? 6.961 16.075 -21.240 1.00 60.19 91 PRO A C 1
ATOM 737 O O . PRO A 1 91 ? 6.278 15.240 -21.813 1.00 60.19 91 PRO A O 1
ATOM 740 N N . PHE A 1 92 ? 6.554 16.620 -20.085 1.00 58.62 92 PHE A N 1
ATOM 741 C CA . PHE A 1 92 ? 5.318 16.163 -19.421 1.00 58.62 92 PHE A CA 1
ATOM 742 C C . PHE A 1 92 ? 4.042 16.571 -20.167 1.00 58.62 92 PHE A C 1
ATOM 744 O O . PHE A 1 92 ? 3.068 15.821 -20.162 1.00 58.62 92 PHE A O 1
ATOM 751 N N . VAL A 1 93 ? 4.056 17.734 -20.825 1.00 63.44 93 VAL A N 1
ATOM 752 C CA . VAL A 1 93 ? 2.941 18.200 -21.667 1.00 63.44 93 VAL A CA 1
ATOM 753 C C . VAL A 1 93 ? 2.869 17.390 -22.965 1.00 63.44 93 VAL A C 1
ATOM 755 O O . VAL A 1 93 ? 1.786 17.015 -23.401 1.00 63.44 93 VAL A O 1
ATOM 758 N N . ASP A 1 94 ? 4.014 17.039 -23.551 1.00 65.88 94 ASP A N 1
ATOM 759 C CA . ASP A 1 94 ? 4.052 16.181 -24.740 1.00 65.88 94 ASP A CA 1
ATOM 760 C C . ASP A 1 94 ? 3.708 14.723 -24.412 1.00 65.88 94 ASP A C 1
ATOM 762 O O . ASP A 1 94 ? 3.034 14.053 -25.192 1.00 65.88 94 ASP A O 1
ATOM 766 N N . LEU A 1 95 ? 4.115 14.228 -23.240 1.00 65.31 95 LEU A N 1
ATOM 767 C CA . LEU A 1 95 ? 3.806 12.883 -22.764 1.00 65.31 95 LEU A CA 1
ATOM 768 C C . LEU A 1 95 ? 2.306 12.712 -22.528 1.00 65.31 95 LEU A C 1
ATOM 770 O O . LEU A 1 95 ? 1.734 11.730 -22.993 1.00 65.31 95 LEU A O 1
ATOM 774 N N . SER A 1 96 ? 1.657 13.670 -21.860 1.00 67.00 96 SER A N 1
ATOM 775 C CA . SER A 1 96 ? 0.210 13.609 -21.644 1.00 67.00 96 SER A CA 1
ATOM 776 C C . SER A 1 96 ? -0.539 13.621 -22.978 1.00 67.00 96 SER A C 1
ATOM 778 O O . SER A 1 96 ? -1.374 12.750 -23.212 1.00 67.00 96 SER A O 1
ATOM 780 N N . ASN A 1 97 ? -0.171 14.509 -23.904 1.00 67.00 97 ASN A N 1
ATOM 781 C CA . ASN A 1 97 ? -0.771 14.568 -25.239 1.00 67.00 97 ASN A CA 1
ATOM 782 C C . ASN A 1 97 ? -0.574 13.270 -26.039 1.00 67.00 97 ASN A C 1
ATOM 784 O O . ASN A 1 97 ? -1.497 12.825 -26.722 1.00 67.00 97 ASN A O 1
ATOM 788 N N . ARG A 1 98 ? 0.597 12.628 -25.946 1.00 63.91 98 ARG A N 1
ATOM 789 C CA . ARG A 1 98 ? 0.873 11.337 -26.602 1.00 63.91 98 ARG A CA 1
ATOM 790 C C . ARG A 1 98 ? 0.117 10.178 -25.956 1.00 63.91 98 ARG A C 1
ATOM 792 O O . ARG A 1 98 ? -0.340 9.304 -26.680 1.00 63.91 98 ARG A O 1
ATOM 799 N N . ILE A 1 99 ? -0.088 10.198 -24.639 1.00 66.19 99 ILE A N 1
ATOM 800 C CA . ILE A 1 99 ? -0.916 9.198 -23.951 1.00 66.19 99 ILE A CA 1
ATOM 801 C C . ILE A 1 99 ? -2.380 9.312 -24.387 1.00 66.19 99 ILE A C 1
ATOM 803 O O . ILE A 1 99 ? -3.003 8.302 -24.694 1.00 66.19 99 ILE A O 1
ATOM 807 N N . TYR A 1 100 ? -2.915 10.533 -24.481 1.00 66.44 100 TYR A N 1
ATOM 808 C CA . TYR A 1 100 ? -4.305 10.755 -24.894 1.00 66.44 100 TYR A CA 1
ATOM 809 C C . TYR A 1 100 ? -4.559 10.524 -26.390 1.00 66.44 100 TYR A C 1
ATOM 811 O O . TYR A 1 100 ? -5.701 10.285 -26.776 1.00 66.44 100 TYR A O 1
ATOM 819 N N . SER A 1 101 ? -3.527 10.610 -27.236 1.00 67.44 101 SER A N 1
ATOM 820 C CA . SER A 1 101 ? -3.651 10.454 -28.695 1.00 67.44 101 SER A CA 1
ATOM 821 C C . SER A 1 101 ? -3.209 9.090 -29.229 1.00 67.44 101 SER A C 1
ATOM 823 O O . SER A 1 101 ? -3.460 8.795 -30.399 1.00 67.44 101 SER A O 1
ATOM 825 N N . SER A 1 102 ? -2.569 8.247 -28.413 1.00 61.62 102 SER A N 1
ATOM 826 C CA . SER A 1 102 ? -2.087 6.943 -28.866 1.00 61.62 102 SER A CA 1
ATOM 827 C C . SER A 1 102 ? -3.208 5.905 -28.865 1.00 61.62 102 SER A C 1
ATOM 829 O O . SER A 1 102 ? -3.670 5.477 -27.812 1.00 61.62 102 SER A O 1
ATOM 831 N N . ALA A 1 103 ? -3.612 5.455 -30.054 1.00 64.88 103 ALA A N 1
ATOM 832 C CA . ALA A 1 103 ? -4.455 4.266 -30.218 1.00 64.88 103 ALA A CA 1
ATOM 833 C C . ALA A 1 103 ? -3.646 2.953 -30.135 1.00 64.88 103 ALA A C 1
ATOM 835 O O . ALA A 1 103 ? -4.225 1.869 -30.155 1.00 64.88 103 ALA A O 1
ATOM 836 N N . ASP A 1 10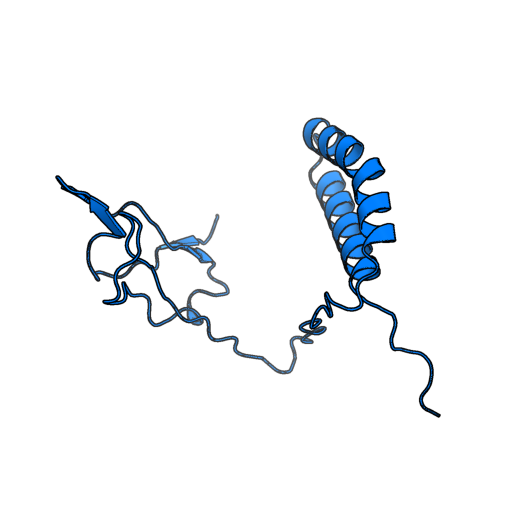4 ? -2.316 3.059 -30.069 1.00 70.88 104 ASP A N 1
ATOM 837 C CA . ASP A 1 104 ? -1.378 1.946 -30.119 1.00 70.88 104 ASP A CA 1
ATOM 838 C C . ASP A 1 104 ? -0.648 1.778 -28.776 1.00 70.88 104 ASP A C 1
ATOM 840 O O . ASP A 1 104 ? 0.026 2.685 -28.273 1.00 70.88 104 ASP A O 1
ATOM 844 N N . VAL A 1 105 ? -0.814 0.597 -28.185 1.00 70.69 105 VAL A N 1
ATOM 845 C CA . VAL A 1 105 ? -0.269 0.231 -26.874 1.00 70.69 105 VAL A CA 1
ATOM 846 C C . VAL A 1 105 ? 1.250 0.059 -26.937 1.00 70.69 105 VAL A C 1
ATOM 848 O O . VAL A 1 105 ? 1.937 0.440 -25.990 1.00 70.69 105 VAL A O 1
ATOM 851 N N . ASP A 1 106 ? 1.796 -0.413 -28.058 1.00 73.81 106 ASP A N 1
ATOM 852 C CA . ASP A 1 106 ? 3.237 -0.656 -28.196 1.00 73.81 106 ASP A CA 1
ATOM 853 C C . ASP A 1 106 ? 4.010 0.668 -28.262 1.00 73.81 106 ASP A C 1
ATOM 855 O O . ASP A 1 106 ? 5.051 0.853 -27.620 1.00 73.81 106 ASP A O 1
ATOM 859 N N . THR A 1 107 ? 3.435 1.652 -28.957 1.00 68.81 107 THR A N 1
ATOM 860 C CA . THR A 1 107 ? 3.950 3.025 -28.971 1.00 68.81 107 THR A CA 1
ATOM 861 C C . THR A 1 107 ? 3.947 3.634 -27.563 1.00 68.81 107 THR A C 1
ATOM 863 O O . THR A 1 107 ? 4.924 4.271 -27.167 1.00 68.81 107 THR A O 1
ATOM 866 N N . LEU A 1 108 ? 2.896 3.401 -26.772 1.00 70.19 108 LEU A N 1
ATOM 867 C CA . LEU A 1 108 ? 2.802 3.843 -25.375 1.00 70.19 108 LEU A CA 1
ATOM 868 C C . LEU A 1 108 ? 3.873 3.206 -24.478 1.00 70.19 108 LEU A C 1
ATOM 870 O O . LEU A 1 108 ? 4.526 3.922 -23.716 1.00 70.19 108 LEU A O 1
ATOM 874 N N . ILE A 1 109 ? 4.089 1.894 -24.602 1.00 73.31 109 ILE A N 1
ATOM 875 C CA . ILE A 1 109 ? 5.110 1.159 -23.843 1.00 73.31 109 ILE A CA 1
ATOM 876 C C . ILE A 1 109 ? 6.499 1.739 -24.126 1.00 73.31 109 ILE A C 1
ATOM 878 O O . ILE A 1 109 ? 7.197 2.123 -23.190 1.00 73.31 109 ILE A O 1
ATOM 882 N N . SER A 1 110 ? 6.853 1.938 -25.401 1.00 72.06 110 SER A N 1
ATOM 883 C CA . SER A 1 110 ? 8.161 2.500 -25.779 1.00 72.06 110 SER A CA 1
ATOM 884 C C . SER A 1 110 ? 8.413 3.908 -25.214 1.00 72.06 110 SER A C 1
ATOM 886 O O . SER A 1 110 ? 9.541 4.273 -24.873 1.00 72.06 110 SER A O 1
ATOM 888 N N . VAL A 1 111 ? 7.358 4.719 -25.087 1.00 69.06 111 VAL A N 1
ATOM 889 C CA . VAL A 1 111 ? 7.446 6.072 -24.526 1.00 69.06 111 VAL A CA 1
ATOM 890 C C . VAL A 1 111 ? 7.655 6.023 -23.010 1.00 69.06 111 VAL A C 1
ATOM 892 O O . VAL A 1 111 ? 8.436 6.815 -22.478 1.00 69.06 111 VAL A O 1
ATOM 895 N N . ILE A 1 112 ? 6.993 5.091 -22.321 1.00 71.50 112 ILE A N 1
ATOM 896 C CA . ILE A 1 112 ? 7.149 4.881 -20.876 1.00 71.50 112 ILE A CA 1
ATOM 897 C C . ILE A 1 112 ? 8.548 4.344 -20.557 1.00 71.50 112 ILE A C 1
ATOM 899 O O . ILE A 1 112 ? 9.191 4.861 -19.643 1.00 71.50 112 ILE A O 1
ATOM 903 N N . GLU A 1 113 ? 9.048 3.375 -21.325 1.00 73.38 113 GLU A N 1
ATOM 904 C CA . GLU A 1 113 ? 10.405 2.829 -21.169 1.00 73.38 113 GLU A CA 1
ATOM 905 C C . GLU A 1 113 ? 11.469 3.923 -21.339 1.00 73.38 113 GLU A C 1
ATOM 907 O O . GLU A 1 113 ? 12.349 4.083 -20.493 1.00 73.38 113 GLU A O 1
ATOM 912 N N . ASN A 1 114 ? 11.331 4.776 -22.360 1.00 70.88 114 ASN A N 1
ATOM 913 C CA . ASN A 1 114 ? 12.238 5.908 -22.566 1.00 70.88 114 ASN A CA 1
ATOM 914 C C . ASN A 1 114 ? 12.198 6.902 -21.389 1.00 70.88 114 ASN A C 1
ATOM 916 O O . ASN A 1 114 ? 13.231 7.396 -20.933 1.00 70.88 114 ASN A O 1
ATOM 920 N N . PHE A 1 115 ? 11.007 7.174 -20.851 1.00 71.31 115 PHE A N 1
ATOM 921 C CA . PHE A 1 115 ? 10.863 8.042 -19.686 1.00 71.31 115 PHE A CA 1
ATOM 922 C C . PHE A 1 115 ? 11.537 7.449 -18.440 1.00 71.31 115 PHE 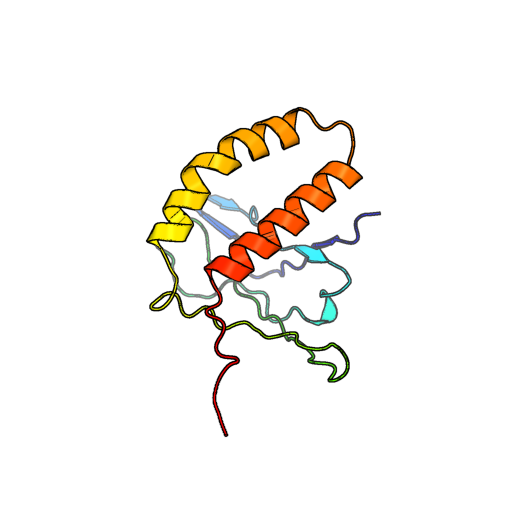A C 1
ATOM 924 O O . PHE A 1 115 ? 12.223 8.175 -17.714 1.00 71.31 115 PHE A O 1
ATOM 931 N N . GLN A 1 116 ? 11.388 6.140 -18.215 1.00 69.00 116 GLN A N 1
ATOM 932 C CA . GLN A 1 116 ? 12.071 5.430 -17.134 1.00 69.00 116 GLN A CA 1
ATOM 933 C C . GLN A 1 116 ? 13.591 5.556 -17.263 1.00 69.00 116 GLN A C 1
ATOM 935 O O . GLN A 1 116 ? 14.240 5.925 -16.284 1.00 69.00 116 GLN A O 1
ATOM 940 N N . ASP A 1 117 ? 14.148 5.361 -18.460 1.00 68.69 117 ASP A N 1
ATOM 941 C CA . ASP A 1 117 ? 15.588 5.489 -18.713 1.00 68.69 117 ASP A CA 1
ATOM 942 C C . ASP A 1 117 ? 16.117 6.899 -18.421 1.00 68.69 117 ASP A C 1
ATOM 944 O O . ASP A 1 117 ? 17.183 7.064 -17.816 1.00 68.69 117 ASP A O 1
ATOM 948 N N . VAL A 1 118 ? 15.370 7.941 -18.800 1.00 67.75 118 VAL A N 1
ATOM 949 C CA . VAL A 1 118 ? 15.786 9.324 -18.533 1.00 67.75 118 VAL A CA 1
ATOM 950 C C . VAL A 1 118 ? 15.725 9.645 -17.043 1.00 67.75 118 VAL A C 1
ATOM 952 O O . VAL A 1 118 ? 16.667 10.231 -16.504 1.00 67.75 118 VAL A O 1
ATOM 955 N N . VAL A 1 119 ? 14.657 9.246 -16.352 1.00 67.81 119 VAL A N 1
ATOM 956 C CA . VAL A 1 119 ? 14.544 9.434 -14.898 1.00 67.81 119 VAL A CA 1
ATOM 957 C C . VAL A 1 119 ? 15.665 8.683 -14.182 1.00 67.81 119 VAL A C 1
ATOM 959 O O . VAL A 1 119 ? 16.331 9.254 -13.316 1.00 67.81 119 VAL A O 1
ATOM 962 N N . LEU A 1 120 ? 15.952 7.452 -14.601 1.00 67.12 120 LEU A N 1
ATOM 963 C CA . LEU A 1 120 ? 17.051 6.654 -14.078 1.00 67.12 120 LEU A CA 1
ATOM 964 C C . LEU A 1 120 ? 18.395 7.367 -14.271 1.00 67.12 120 LEU A C 1
ATOM 966 O O . LEU A 1 120 ? 19.160 7.522 -13.322 1.00 67.12 120 LEU A O 1
ATOM 970 N N . PHE A 1 121 ? 18.658 7.892 -15.466 1.00 66.44 121 PHE A N 1
ATOM 971 C CA . PHE A 1 121 ? 19.881 8.634 -15.773 1.00 66.44 121 PHE A CA 1
ATOM 972 C C . PHE A 1 121 ? 20.022 9.941 -14.973 1.00 66.44 121 PHE A C 1
ATOM 974 O O . PHE A 1 121 ? 21.130 10.345 -14.619 1.00 66.44 121 PHE A O 1
ATOM 981 N N . LEU A 1 122 ? 18.915 10.621 -14.670 1.00 63.94 122 LEU A N 1
ATOM 982 C CA . LEU A 1 122 ? 18.922 11.847 -13.865 1.00 63.94 122 LEU A CA 1
ATOM 983 C C . LEU A 1 122 ? 19.147 11.573 -12.374 1.00 63.94 122 LEU A C 1
ATOM 985 O O . LEU A 1 122 ? 19.761 12.390 -11.679 1.00 63.94 122 LEU A O 1
ATOM 989 N N . LEU A 1 123 ? 18.662 10.430 -11.888 1.00 60.66 123 LEU A N 1
ATOM 990 C CA . LEU A 1 123 ? 18.748 10.029 -10.485 1.00 60.66 123 LEU A CA 1
ATOM 991 C C . LEU A 1 123 ? 20.020 9.228 -10.165 1.00 60.66 123 LEU A C 1
ATOM 993 O O . LEU A 1 123 ? 20.438 9.175 -9.004 1.00 60.66 123 LEU A O 1
ATOM 997 N N . LEU A 1 124 ? 20.684 8.662 -11.174 1.00 58.62 124 LEU A N 1
ATOM 998 C CA . LEU A 1 124 ? 21.975 7.994 -11.045 1.00 58.62 124 LEU A CA 1
ATOM 999 C C . LEU A 1 124 ? 23.116 8.910 -11.486 1.00 58.62 124 LEU A C 1
ATOM 1001 O O . LEU A 1 124 ? 23.299 9.190 -12.667 1.00 58.62 124 LEU A O 1
ATOM 1005 N N . LYS A 1 125 ? 23.988 9.309 -10.552 1.00 51.28 125 LYS A N 1
ATOM 1006 C CA . LYS A 1 125 ? 25.333 9.727 -10.969 1.00 51.28 125 LYS A CA 1
ATOM 1007 C C . LYS A 1 125 ? 26.071 8.499 -11.518 1.00 51.28 125 LYS A C 1
ATOM 1009 O O . LYS A 1 125 ? 26.103 7.486 -10.816 1.00 51.28 125 LYS A O 1
ATOM 1014 N N . PRO A 1 126 ? 26.757 8.585 -12.672 1.00 45.09 126 PRO A N 1
ATOM 1015 C CA . PRO A 1 126 ? 27.700 7.555 -13.074 1.00 45.09 126 PRO A CA 1
ATOM 1016 C C . PRO A 1 126 ? 28.887 7.593 -12.105 1.00 45.09 126 PRO A C 1
ATOM 1018 O O . PRO A 1 126 ? 29.834 8.353 -12.279 1.00 45.09 126 PRO A O 1
ATOM 1021 N N . GLN A 1 127 ? 28.845 6.784 -11.048 1.00 44.81 127 GLN A N 1
ATOM 1022 C CA . GLN A 1 127 ? 30.042 6.418 -10.290 1.00 44.81 127 GLN A CA 1
ATOM 1023 C C . GLN A 1 127 ? 30.667 5.163 -10.903 1.00 44.81 127 GLN A C 1
ATOM 1025 O O . GLN A 1 127 ? 30.878 4.162 -10.232 1.00 44.81 127 GLN A O 1
ATOM 1030 N N . CYS A 1 128 ? 30.975 5.222 -12.196 1.00 39.84 128 CYS A N 1
ATOM 1031 C CA . CYS A 1 128 ? 31.791 4.211 -12.860 1.00 39.84 128 CYS A CA 1
ATOM 1032 C C . CYS A 1 128 ? 32.874 4.872 -13.707 1.00 39.84 128 CYS A C 1
ATOM 1034 O O . CYS A 1 128 ? 32.986 4.594 -14.888 1.00 39.84 128 CYS A O 1
ATOM 1036 N N . LEU A 1 129 ? 33.687 5.741 -13.109 1.00 41.53 129 LEU A N 1
ATOM 1037 C CA . LEU A 1 129 ? 35.036 6.011 -13.599 1.00 41.53 129 LEU A CA 1
ATOM 1038 C C . LEU A 1 129 ? 35.934 6.306 -12.394 1.00 41.53 129 LEU A C 1
ATOM 1040 O O . LEU A 1 129 ? 35.619 7.177 -11.590 1.00 41.53 129 LEU A O 1
ATOM 1044 N N . LEU A 1 130 ? 37.053 5.579 -12.330 1.00 38.53 130 LEU A N 1
ATOM 1045 C CA . LEU A 1 130 ? 38.174 5.679 -11.384 1.00 38.53 130 LEU A CA 1
ATOM 1046 C C . LEU A 1 130 ? 38.042 4.895 -10.071 1.00 38.53 130 LEU A C 1
ATOM 1048 O O . LEU A 1 130 ? 37.800 5.450 -9.003 1.00 38.53 130 LEU A O 1
ATOM 1052 N N . LYS A 1 131 ? 38.404 3.611 -10.146 1.00 33.06 131 LYS A N 1
ATOM 1053 C CA . LYS A 1 131 ? 39.474 3.083 -9.288 1.00 33.06 131 LYS A CA 1
ATOM 1054 C C . LYS A 1 131 ? 40.461 2.305 -10.167 1.00 33.06 131 LYS A C 1
ATOM 1056 O O . LYS A 1 131 ? 40.101 1.270 -10.718 1.00 33.06 131 LYS A O 1
ATOM 1061 N N . ARG A 1 132 ? 41.644 2.892 -10.373 1.00 37.94 132 ARG A N 1
ATOM 1062 C CA . ARG A 1 132 ? 42.890 2.167 -10.656 1.00 37.94 132 ARG A CA 1
ATOM 1063 C C . ARG A 1 132 ? 43.524 1.825 -9.317 1.00 37.94 132 ARG A C 1
ATOM 1065 O O . ARG A 1 132 ? 43.331 2.646 -8.390 1.00 37.94 132 ARG A O 1
#

Foldseek 3Di:
DFQKDWDADPQAFQFADPPDGHNDDTDIDHPVQPVQKADWHFDPDDDPHRGTDTDIGGHDPCPVPPPPPDPPPQPPVPFPVVVVVVVVPPCPVVLVVCVVPDPDVVVNVVVVVVVVVVVVVRRDDPPPDDDD

InterPro domains:
  IPR036691 Endonuclease/exonuclease/phosphatase superfamily [G3DSA:3.60.10.10] (1-59)
  IPR036691 Endonuclease/exonuclease/phosphatase superfamily [SSF56219] (2-58)

pLDDT: mean 74.79, std 17.95, range [33.06, 96.94]

Secondary structure (DSSP, 8-state):
---EEE---SS--SEE-SS-EE-----EEETTTTTTEEEEE--SSPPSSSBPP-EEEE-----TTS---------TTTS-HHHHHHHHHTHHHHHHHHHHH---HHHHHHHHHHHHHHHHHHH-----S---

Organism: Argiope bruennichi (NCBI:txid94029)